Protein AF-M9NLC9-F1 (afdb_monomer_lite)

Foldseek 3Di:
DDDFDAPAWDADPVGFIWAWWFFQDLVPQAGDPDIDTDGPVRCLVFKEFEPPFDADPRRHGPDQWGWTAHNVDPDRTDIDGSSRHGTYHPDPSRVHHPVVVPPD

pLDDT: mean 85.19, std 10.03, range [56.44, 95.44]

Structure (mmCIF, N/CA/C/O backbone):
data_AF-M9NLC9-F1
#
_entry.id   AF-M9NLC9-F1
#
loop_
_atom_site.group_PDB
_atom_site.id
_atom_site.type_symbol
_atom_site.label_atom_id
_atom_site.label_alt_id
_atom_site.label_comp_id
_atom_site.label_asym_id
_atom_site.label_entity_id
_atom_site.label_seq_id
_atom_site.pdbx_PDB_ins_code
_atom_site.Cartn_x
_atom_site.Cartn_y
_atom_site.Cartn_z
_atom_site.occupancy
_atom_site.B_iso_or_equiv
_atom_site.auth_seq_id
_atom_site.auth_comp_id
_atom_site.auth_asym_id
_atom_site.auth_atom_id
_atom_site.pdbx_PDB_model_num
ATOM 1 N N . LEU A 1 1 ? 23.322 3.829 -18.233 1.00 56.44 1 LEU A N 1
ATOM 2 C CA . LEU A 1 1 ? 22.533 3.942 -16.986 1.00 56.44 1 LEU A CA 1
ATOM 3 C C . LEU A 1 1 ? 21.885 2.587 -16.751 1.00 56.44 1 LEU A C 1
ATOM 5 O O . LEU A 1 1 ? 21.248 2.096 -17.672 1.00 56.44 1 LEU A O 1
ATOM 9 N N . ILE A 1 2 ? 22.147 1.948 -15.610 1.00 66.75 2 ILE A N 1
ATOM 10 C CA . ILE A 1 2 ? 21.605 0.628 -15.252 1.00 66.75 2 ILE A CA 1
ATOM 11 C C . ILE A 1 2 ? 20.787 0.823 -13.977 1.00 66.75 2 ILE A C 1
ATOM 13 O O . ILE A 1 2 ? 21.342 1.271 -12.977 1.00 66.75 2 ILE A O 1
ATOM 17 N N . ASN A 1 3 ? 19.499 0.485 -14.028 1.00 72.00 3 ASN A N 1
ATOM 18 C CA . ASN A 1 3 ? 18.593 0.501 -12.879 1.00 72.00 3 ASN A CA 1
ATOM 19 C C . ASN A 1 3 ? 18.191 -0.940 -12.527 1.00 72.00 3 ASN A C 1
ATOM 21 O O . ASN A 1 3 ? 18.259 -1.827 -13.376 1.00 72.00 3 ASN A O 1
ATOM 25 N N . SER A 1 4 ? 17.793 -1.177 -11.275 1.00 72.88 4 SER A N 1
ATOM 26 C CA . SER A 1 4 ? 17.328 -2.486 -10.790 1.00 72.88 4 SER A CA 1
ATOM 27 C C . SER A 1 4 ? 15.849 -2.424 -10.427 1.00 72.88 4 SER A C 1
ATOM 29 O O . SER A 1 4 ? 15.391 -1.414 -9.899 1.00 72.88 4 SER A O 1
ATOM 31 N N . LEU A 1 5 ? 15.116 -3.506 -10.694 1.00 75.44 5 LEU A N 1
ATOM 32 C CA . LEU A 1 5 ? 13.693 -3.611 -10.377 1.00 75.44 5 LEU A CA 1
ATOM 33 C C . LEU A 1 5 ? 13.474 -3.743 -8.856 1.00 75.44 5 LEU A C 1
ATOM 35 O O . LEU A 1 5 ? 14.281 -4.366 -8.150 1.00 75.44 5 LEU A O 1
ATOM 39 N N . SER A 1 6 ? 12.390 -3.147 -8.358 1.00 74.88 6 SER A N 1
ATOM 40 C CA . SER A 1 6 ? 11.955 -3.263 -6.962 1.00 74.88 6 SER A CA 1
ATOM 41 C C . SER A 1 6 ? 11.452 -4.672 -6.643 1.00 74.88 6 SER A C 1
ATOM 43 O O . SER A 1 6 ? 10.969 -5.381 -7.522 1.00 74.88 6 SER A O 1
ATOM 45 N N . THR A 1 7 ? 11.531 -5.069 -5.370 1.00 75.56 7 THR A N 1
ATOM 46 C CA . THR A 1 7 ? 11.291 -6.452 -4.907 1.00 75.56 7 THR A CA 1
ATOM 47 C C . THR A 1 7 ? 9.930 -7.029 -5.320 1.00 75.56 7 THR A C 1
ATOM 49 O O . THR A 1 7 ? 9.826 -8.229 -5.563 1.00 75.56 7 THR A O 1
ATOM 52 N N . PHE A 1 8 ? 8.895 -6.192 -5.417 1.00 77.62 8 PHE A N 1
ATOM 53 C CA . PHE A 1 8 ? 7.524 -6.628 -5.706 1.00 77.62 8 PHE A CA 1
ATOM 54 C C . PHE A 1 8 ? 6.992 -6.180 -7.072 1.00 77.62 8 PHE A C 1
ATOM 56 O O . PHE A 1 8 ? 5.846 -6.488 -7.403 1.00 77.62 8 PHE A O 1
ATOM 63 N N . ALA A 1 9 ? 7.796 -5.456 -7.850 1.00 81.12 9 ALA A N 1
ATOM 64 C CA . ALA A 1 9 ? 7.349 -4.918 -9.125 1.00 81.12 9 ALA A CA 1
ATOM 65 C C . ALA A 1 9 ? 7.221 -6.026 -10.183 1.00 81.12 9 ALA A C 1
ATOM 67 O O . ALA A 1 9 ? 8.006 -6.979 -10.213 1.00 81.12 9 ALA A O 1
ATOM 68 N N . ARG A 1 10 ? 6.219 -5.899 -11.053 1.00 86.31 10 ARG A N 1
ATOM 69 C CA . ARG A 1 10 ? 5.959 -6.808 -12.179 1.00 86.31 10 ARG A CA 1
ATOM 70 C C . ARG A 1 10 ? 5.892 -6.018 -13.480 1.00 86.31 10 ARG A C 1
ATOM 72 O O . ARG A 1 10 ? 5.771 -4.801 -13.452 1.00 86.31 10 ARG A O 1
ATOM 79 N N . ILE A 1 11 ? 6.020 -6.713 -14.606 1.00 88.06 11 ILE A N 1
ATOM 80 C CA . ILE A 1 11 ? 5.863 -6.128 -15.939 1.00 88.06 11 ILE A CA 1
ATOM 81 C C . ILE A 1 11 ? 4.599 -6.726 -16.552 1.00 88.06 11 ILE A C 1
ATOM 83 O O . ILE A 1 11 ? 4.469 -7.952 -16.574 1.00 88.06 11 ILE A O 1
ATOM 87 N N . ASN A 1 12 ? 3.686 -5.882 -17.027 1.00 87.06 12 ASN A N 1
ATOM 88 C CA . ASN A 1 12 ? 2.468 -6.337 -17.697 1.00 87.06 12 ASN A CA 1
ATOM 89 C C . ASN A 1 12 ? 2.698 -6.668 -19.179 1.00 87.06 12 ASN A C 1
ATOM 91 O O . ASN A 1 12 ? 3.787 -6.469 -19.718 1.00 87.06 12 ASN A O 1
ATOM 95 N N . GLU A 1 13 ? 1.670 -7.176 -19.862 1.00 86.00 13 GLU A N 1
ATOM 96 C CA . GLU A 1 13 ? 1.766 -7.620 -21.266 1.00 86.00 13 GLU A CA 1
ATOM 97 C C . GLU A 1 13 ? 2.155 -6.499 -22.245 1.00 86.00 13 GLU A C 1
ATOM 99 O O . GLU A 1 13 ? 2.668 -6.769 -23.330 1.00 86.00 13 GLU A O 1
ATOM 104 N N . TYR A 1 14 ? 1.957 -5.241 -21.848 1.00 88.31 14 TYR A N 1
ATOM 105 C CA . TYR A 1 14 ? 2.288 -4.053 -22.633 1.00 88.31 14 TYR A CA 1
ATOM 106 C C . TYR A 1 14 ? 3.678 -3.484 -22.308 1.00 88.31 14 TYR A C 1
ATOM 108 O O . TYR A 1 14 ? 4.119 -2.533 -22.952 1.00 88.31 14 TYR A O 1
ATOM 116 N N . GLY A 1 15 ? 4.387 -4.072 -21.339 1.00 87.44 15 GLY A N 1
ATOM 117 C CA . GLY A 1 15 ? 5.733 -3.663 -20.944 1.00 87.44 15 GLY A CA 1
ATOM 118 C C . GLY A 1 15 ? 5.789 -2.580 -19.863 1.00 87.44 15 GLY A C 1
ATOM 119 O O . GLY A 1 15 ? 6.879 -2.079 -19.585 1.00 87.44 15 GLY A O 1
ATOM 120 N N . PHE A 1 16 ? 4.663 -2.219 -19.240 1.00 88.69 16 PHE A N 1
ATOM 121 C CA . PHE A 1 16 ? 4.651 -1.266 -18.128 1.00 88.69 16 PHE A CA 1
ATOM 122 C C . PHE A 1 16 ? 4.995 -1.948 -16.809 1.00 88.69 16 PHE A C 1
ATOM 124 O O . PHE A 1 16 ? 4.677 -3.118 -16.594 1.00 88.69 16 PHE A O 1
ATOM 131 N N . ILE A 1 17 ? 5.654 -1.195 -15.928 1.00 89.44 17 ILE A N 1
ATOM 132 C CA . ILE A 1 17 ? 5.971 -1.636 -14.572 1.00 89.44 17 ILE A CA 1
ATOM 133 C C . ILE A 1 17 ? 4.751 -1.387 -13.687 1.00 89.44 17 ILE A C 1
ATOM 135 O O . ILE A 1 17 ? 4.233 -0.273 -13.644 1.00 89.44 17 ILE A O 1
ATOM 139 N N . GLU A 1 18 ? 4.345 -2.415 -12.954 1.00 91.88 18 GLU A N 1
ATOM 140 C CA . GLU A 1 18 ? 3.252 -2.375 -11.990 1.00 91.88 18 GLU A CA 1
ATOM 141 C C . GLU A 1 18 ? 3.763 -2.678 -10.584 1.00 91.88 18 GLU A C 1
ATOM 143 O O . GLU A 1 18 ? 4.678 -3.492 -10.393 1.00 91.88 18 GLU A O 1
ATOM 148 N N . ALA A 1 19 ? 3.133 -2.058 -9.589 1.00 92.38 19 ALA A N 1
ATOM 149 C CA . ALA A 1 19 ? 3.375 -2.322 -8.179 1.00 92.38 19 ALA A CA 1
ATOM 150 C C . ALA A 1 19 ? 2.083 -2.792 -7.491 1.00 92.38 19 ALA A C 1
ATOM 152 O O . ALA A 1 19 ? 0.997 -2.357 -7.872 1.00 92.38 19 ALA A O 1
ATOM 153 N N . PRO A 1 20 ? 2.175 -3.695 -6.499 1.00 93.62 20 PRO A N 1
ATOM 154 C CA . PRO A 1 20 ? 1.000 -4.178 -5.790 1.00 93.62 20 PRO A CA 1
ATOM 155 C C . PRO A 1 20 ? 0.544 -3.196 -4.708 1.00 93.62 20 PRO A C 1
ATOM 157 O O . PRO A 1 20 ? 1.367 -2.643 -3.979 1.00 93.62 20 PRO A O 1
ATOM 160 N N . TYR A 1 21 ? -0.765 -3.066 -4.529 1.00 94.38 21 TYR A N 1
ATOM 161 C CA . TYR A 1 21 ? -1.384 -2.268 -3.474 1.00 94.38 21 TYR A CA 1
ATOM 162 C C . TYR A 1 21 ? -2.553 -3.024 -2.846 1.00 94.38 21 TYR A C 1
ATOM 164 O O . TYR A 1 21 ? -3.262 -3.757 -3.530 1.00 94.38 21 TYR A O 1
ATOM 172 N N . ARG A 1 22 ? -2.768 -2.849 -1.539 1.00 95.00 22 ARG A N 1
ATOM 173 C CA . ARG A 1 22 ? -3.942 -3.381 -0.834 1.00 95.00 22 ARG A CA 1
ATOM 174 C C . ARG A 1 22 ? -5.125 -2.453 -1.039 1.00 95.00 22 ARG A C 1
ATOM 176 O O . ARG A 1 22 ? -5.003 -1.255 -0.787 1.00 95.00 22 ARG A O 1
ATOM 183 N N . TRP A 1 23 ? -6.265 -3.002 -1.437 1.00 95.44 23 TRP A N 1
ATOM 184 C CA . TRP A 1 23 ? -7.485 -2.221 -1.611 1.00 95.44 23 TRP A CA 1
ATOM 185 C C . TRP A 1 23 ? -8.119 -1.851 -0.262 1.00 95.44 23 TRP A C 1
ATOM 187 O O . TRP A 1 23 ? -8.254 -2.706 0.623 1.00 95.44 23 TRP A O 1
ATOM 197 N N . VAL A 1 24 ? -8.531 -0.591 -0.111 1.00 95.38 24 VAL A N 1
ATOM 198 C CA . VAL A 1 24 ? -9.331 -0.111 1.022 1.00 95.38 24 VAL A CA 1
ATOM 199 C C . VAL A 1 24 ? -10.794 -0.031 0.593 1.00 95.38 24 VAL A C 1
ATOM 201 O O . VAL A 1 24 ? -11.142 0.711 -0.322 1.00 95.38 24 VAL A O 1
ATOM 204 N N . ASP A 1 25 ? -11.672 -0.789 1.255 1.00 93.25 25 ASP A N 1
ATOM 205 C CA . ASP A 1 25 ? -13.100 -0.780 0.927 1.00 93.25 25 ASP A CA 1
ATOM 206 C C . ASP A 1 25 ? -13.701 0.605 1.255 1.00 93.25 25 ASP A C 1
ATOM 208 O O . ASP A 1 25 ? -13.752 0.980 2.432 1.00 93.25 25 ASP A O 1
ATOM 212 N N . PRO A 1 26 ? -14.215 1.361 0.264 1.00 88.50 26 PRO A N 1
ATOM 213 C CA . PRO A 1 26 ? -14.738 2.711 0.478 1.00 88.50 26 PRO A CA 1
ATOM 214 C C . PRO A 1 26 ? -16.025 2.739 1.314 1.00 88.50 26 PRO A C 1
ATOM 216 O O . PRO A 1 26 ? -16.413 3.792 1.817 1.00 88.50 26 PRO A O 1
ATOM 219 N N . LYS A 1 27 ? -16.723 1.604 1.463 1.00 88.62 27 LYS A N 1
ATOM 220 C CA . LYS A 1 27 ? -17.943 1.502 2.275 1.00 88.62 27 LYS A CA 1
ATOM 221 C C . LYS A 1 27 ? -17.632 1.246 3.741 1.00 88.62 27 LYS A C 1
ATOM 223 O O . LYS A 1 27 ? -18.359 1.736 4.601 1.00 88.62 27 LYS A O 1
ATOM 228 N N . THR A 1 28 ? -16.603 0.448 4.027 1.00 89.50 28 THR A N 1
ATOM 229 C CA . THR A 1 28 ? -16.286 0.023 5.399 1.00 89.50 28 THR A CA 1
ATOM 230 C C . THR A 1 28 ? -15.026 0.670 5.965 1.00 89.50 28 THR A C 1
ATOM 232 O O . THR A 1 28 ? -14.795 0.555 7.165 1.00 89.50 28 THR A O 1
ATOM 235 N N . GLY A 1 29 ? -14.191 1.300 5.132 1.00 89.88 29 GLY A N 1
ATOM 236 C CA . GLY A 1 29 ? -12.878 1.830 5.514 1.00 89.88 29 GLY A CA 1
ATOM 237 C C . GLY A 1 29 ? -11.879 0.747 5.932 1.00 89.88 29 GLY A C 1
ATOM 238 O O . GLY A 1 29 ? -10.938 1.031 6.672 1.00 89.88 29 GL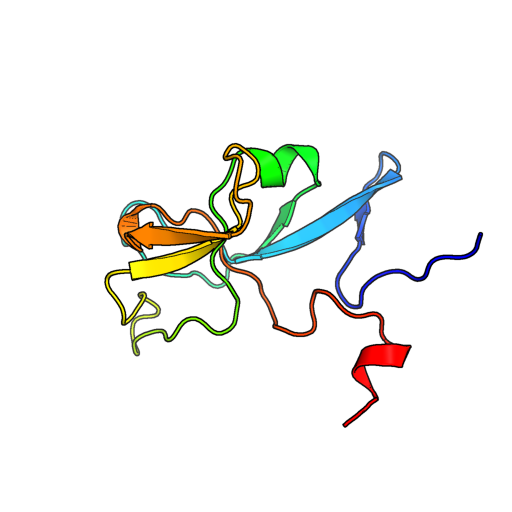Y A O 1
ATOM 239 N N . LYS A 1 30 ? -12.114 -0.508 5.521 1.00 93.81 30 LYS A N 1
ATOM 240 C CA . LYS A 1 30 ? -11.276 -1.654 5.897 1.00 93.81 30 LYS A CA 1
ATOM 241 C C . LYS A 1 30 ? -10.226 -1.896 4.833 1.00 93.81 30 LYS A C 1
ATOM 243 O O . LYS A 1 30 ? -10.556 -1.992 3.653 1.00 93.81 30 LYS A O 1
ATOM 248 N N . VAL A 1 31 ? -8.983 -2.058 5.263 1.00 94.69 31 VAL A N 1
ATOM 249 C CA . VAL A 1 31 ? -7.896 -2.520 4.409 1.00 94.69 31 VAL A CA 1
ATOM 250 C C . VAL A 1 31 ? -8.078 -4.015 4.181 1.00 94.69 31 VAL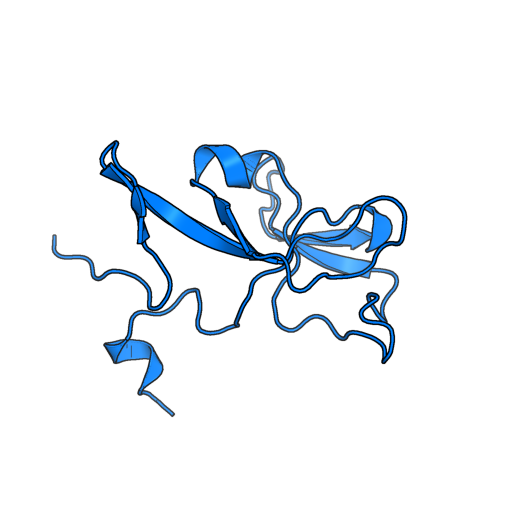 A C 1
ATOM 252 O O . VAL A 1 31 ? -8.046 -4.817 5.114 1.00 94.69 31 VAL A O 1
ATOM 255 N N . THR A 1 32 ? -8.303 -4.393 2.932 1.00 93.62 32 THR A N 1
ATOM 256 C CA . THR A 1 32 ? -8.583 -5.777 2.551 1.00 93.62 32 THR A CA 1
ATOM 257 C C . THR A 1 32 ? -7.294 -6.547 2.245 1.00 93.62 32 THR A C 1
ATOM 259 O O . THR A 1 32 ? -6.195 -5.984 2.189 1.00 93.62 32 THR A O 1
ATOM 262 N N . ASP A 1 33 ? -7.423 -7.860 2.059 1.00 91.19 33 ASP A N 1
ATOM 263 C CA . ASP A 1 33 ? -6.347 -8.720 1.547 1.00 91.19 33 ASP A CA 1
ATOM 264 C C . ASP A 1 33 ? -6.343 -8.792 0.009 1.00 91.19 33 ASP A C 1
ATOM 266 O O . ASP A 1 33 ? -5.533 -9.509 -0.579 1.00 91.19 33 ASP A O 1
ATOM 270 N N . GLN A 1 34 ? -7.245 -8.060 -0.658 1.00 93.12 34 GLN A N 1
ATOM 271 C CA . GLN A 1 34 ? -7.234 -7.930 -2.109 1.00 93.12 34 GLN A CA 1
ATOM 272 C C . GLN A 1 34 ? -6.047 -7.058 -2.520 1.00 93.12 34 GLN A C 1
ATOM 274 O O . GLN A 1 34 ? -5.887 -5.937 -2.031 1.00 93.12 34 GLN A O 1
ATOM 279 N N . ILE A 1 35 ? -5.220 -7.600 -3.413 1.00 93.50 35 ILE A N 1
ATOM 280 C CA . ILE A 1 35 ? -4.044 -6.928 -3.955 1.00 93.50 35 ILE A CA 1
ATOM 281 C C . ILE A 1 35 ? -4.286 -6.644 -5.429 1.00 93.50 35 ILE A C 1
ATOM 283 O O . ILE A 1 35 ? -4.389 -7.582 -6.222 1.00 93.50 35 ILE A O 1
ATOM 287 N N . ASP A 1 36 ? -4.290 -5.365 -5.778 1.00 93.62 36 ASP A N 1
ATOM 288 C CA . ASP A 1 36 ? -4.362 -4.906 -7.158 1.00 93.62 36 ASP A CA 1
ATOM 289 C C . ASP A 1 36 ? -2.981 -4.413 -7.603 1.00 93.62 36 ASP A C 1
ATOM 291 O O . ASP A 1 36 ? -2.239 -3.792 -6.838 1.00 93.62 36 ASP A O 1
ATOM 295 N N . TYR A 1 37 ? -2.606 -4.747 -8.835 1.00 92.19 37 TYR A N 1
ATOM 296 C CA . TYR A 1 37 ? -1.378 -4.271 -9.461 1.00 92.19 37 TYR A CA 1
ATOM 297 C C . TYR A 1 37 ? -1.713 -3.028 -10.270 1.00 92.19 37 TYR A C 1
ATOM 299 O O . TYR A 1 37 ? -2.538 -3.100 -11.175 1.00 92.19 37 TYR A O 1
ATOM 307 N N . LEU A 1 38 ? -1.096 -1.905 -9.915 1.00 92.00 38 LEU A N 1
ATOM 308 C CA . LEU A 1 38 ? -1.339 -0.623 -10.562 1.00 92.00 38 LEU A CA 1
ATOM 309 C C . LEU A 1 38 ? -0.089 -0.179 -11.312 1.00 92.00 38 LEU A C 1
ATOM 311 O O . LEU A 1 38 ? 1.034 -0.288 -10.802 1.00 92.00 38 LEU A O 1
ATOM 315 N N . THR A 1 39 ? -0.295 0.338 -12.517 1.00 92.44 39 THR A N 1
ATOM 316 C CA . THR A 1 39 ? 0.709 1.118 -13.246 1.00 92.44 39 THR A CA 1
ATOM 317 C C . THR A 1 39 ? 0.863 2.513 -12.628 1.00 92.44 39 THR A C 1
ATOM 319 O O . THR A 1 39 ? 0.025 2.958 -11.842 1.00 92.44 39 THR A O 1
ATOM 322 N N . ALA A 1 40 ? 1.931 3.232 -12.989 1.00 86.81 40 ALA A N 1
ATOM 323 C CA . ALA A 1 40 ? 2.175 4.586 -12.483 1.00 86.81 40 ALA A CA 1
ATOM 324 C C . ALA A 1 40 ? 1.029 5.564 -12.819 1.00 86.81 40 ALA A C 1
ATOM 326 O O . ALA A 1 40 ? 0.589 6.318 -11.956 1.00 86.81 40 ALA A O 1
ATOM 327 N N . ASP A 1 41 ? 0.503 5.512 -14.047 1.00 87.25 41 ASP A N 1
ATOM 328 C CA . ASP A 1 41 ? -0.604 6.376 -14.479 1.00 87.25 41 ASP A CA 1
ATOM 329 C C . ASP A 1 41 ? -1.919 6.063 -13.740 1.00 87.25 41 ASP A C 1
ATOM 331 O O . ASP A 1 41 ? -2.755 6.944 -13.521 1.00 87.25 41 ASP A O 1
ATOM 335 N N . GLU A 1 42 ? -2.125 4.801 -13.352 1.00 90.00 42 GLU A N 1
ATOM 336 C CA . GLU A 1 42 ? -3.280 4.392 -12.554 1.00 90.00 42 GLU A CA 1
ATOM 337 C C . GLU A 1 42 ? -3.141 4.848 -11.101 1.00 90.00 42 GLU A C 1
ATOM 339 O O . GLU A 1 42 ? -4.087 5.437 -10.577 1.00 90.00 42 GLU A O 1
ATOM 344 N N . GLU A 1 43 ? -1.973 4.637 -10.477 1.00 88.62 43 GLU A N 1
ATOM 345 C CA . GLU A 1 43 ? -1.674 5.069 -9.102 1.00 88.62 43 GLU A CA 1
ATOM 346 C C . GLU A 1 43 ? -1.950 6.566 -8.905 1.00 88.62 43 GLU A C 1
ATOM 348 O O . GLU A 1 43 ? -2.549 6.952 -7.902 1.00 88.62 43 GLU A O 1
ATOM 353 N N . ASP A 1 44 ? -1.597 7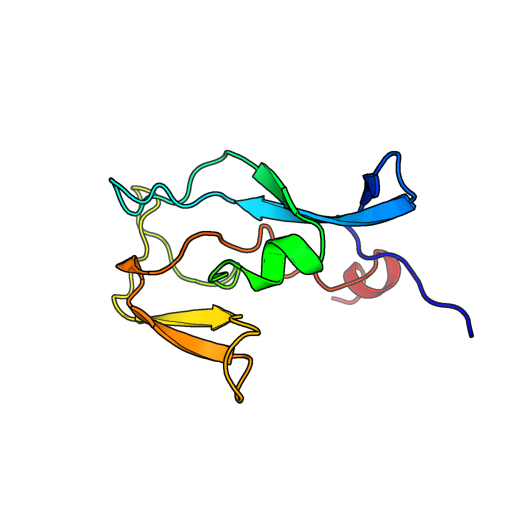.404 -9.884 1.00 87.38 44 ASP A N 1
ATOM 354 C CA . ASP A 1 44 ? -1.789 8.860 -9.842 1.00 87.38 44 ASP A CA 1
ATOM 355 C C . ASP A 1 44 ? -3.248 9.297 -9.621 1.00 87.38 44 ASP A C 1
ATOM 357 O O . ASP A 1 44 ? -3.521 10.444 -9.243 1.00 87.38 44 ASP A O 1
ATOM 361 N N . ASN A 1 45 ? -4.217 8.410 -9.860 1.00 89.94 45 ASN A N 1
ATOM 362 C CA . ASN A 1 45 ? -5.631 8.695 -9.647 1.00 89.94 45 ASN A CA 1
ATOM 363 C C . ASN A 1 45 ? -6.134 8.378 -8.240 1.00 89.94 45 ASN A C 1
ATOM 365 O O . ASN A 1 45 ? -7.255 8.782 -7.925 1.00 89.94 45 ASN A O 1
ATOM 369 N N . TYR A 1 46 ? -5.322 7.731 -7.409 1.00 91.62 46 TYR A N 1
ATOM 370 C CA . TYR A 1 46 ? -5.721 7.220 -6.107 1.00 91.62 46 TYR A CA 1
ATOM 371 C C . TYR A 1 46 ? -4.905 7.826 -4.965 1.00 91.62 46 TYR A C 1
ATOM 373 O O . TYR A 1 46 ? -3.796 8.331 -5.144 1.00 91.62 46 TYR A O 1
ATOM 381 N N . ILE A 1 47 ? -5.470 7.771 -3.761 1.00 92.94 47 ILE A N 1
ATOM 382 C CA . ILE A 1 47 ? -4.800 8.178 -2.528 1.00 92.94 47 ILE A CA 1
ATOM 383 C C . ILE A 1 47 ? -4.249 6.930 -1.840 1.00 92.94 47 ILE A C 1
ATOM 385 O O . ILE A 1 47 ? -5.012 6.072 -1.386 1.00 92.94 47 ILE A O 1
ATOM 389 N N . VAL A 1 48 ? -2.920 6.843 -1.740 1.00 93.25 48 VAL A N 1
ATOM 390 C CA . VAL A 1 48 ? -2.228 5.653 -1.227 1.00 93.25 48 VAL A CA 1
ATOM 391 C C . VAL A 1 48 ? -1.671 5.903 0.173 1.00 93.25 48 VAL A C 1
ATOM 393 O O . VAL A 1 48 ? -0.815 6.764 0.363 1.00 93.25 48 VAL A O 1
ATOM 396 N N . ALA A 1 49 ? -2.115 5.139 1.168 1.00 93.81 49 ALA A N 1
ATOM 397 C CA . ALA A 1 49 ? -1.543 5.148 2.512 1.00 93.81 49 ALA A CA 1
ATOM 398 C C . ALA A 1 49 ? -0.243 4.332 2.594 1.00 93.81 49 ALA A C 1
ATOM 400 O O . ALA A 1 49 ? -0.067 3.321 1.912 1.00 93.81 49 ALA A O 1
ATOM 401 N N . GLN A 1 50 ? 0.661 4.745 3.483 1.00 89.56 50 GLN A N 1
ATOM 402 C CA . GLN A 1 50 ? 1.906 4.014 3.727 1.00 89.56 50 GLN A CA 1
ATOM 403 C C . GLN A 1 50 ? 1.669 2.686 4.461 1.00 89.56 50 GLN A C 1
ATOM 405 O O . GLN A 1 50 ? 0.797 2.577 5.322 1.00 89.56 50 GLN A O 1
ATOM 410 N N . ALA A 1 51 ? 2.526 1.696 4.196 1.00 87.56 51 ALA A N 1
ATOM 411 C CA . ALA A 1 51 ? 2.446 0.360 4.801 1.00 87.56 51 ALA A CA 1
ATOM 412 C C . ALA A 1 51 ? 2.657 0.337 6.331 1.00 87.56 51 ALA A C 1
ATOM 414 O O . ALA A 1 51 ? 2.381 -0.672 6.974 1.00 87.56 51 ALA A O 1
ATOM 415 N N . ASN A 1 52 ? 3.196 1.411 6.912 1.00 86.44 52 ASN A N 1
ATOM 416 C CA . ASN A 1 52 ? 3.456 1.552 8.348 1.00 86.44 52 ASN A CA 1
ATOM 417 C C . ASN A 1 52 ? 2.292 2.197 9.124 1.00 86.44 52 ASN A C 1
ATOM 419 O O . ASN A 1 52 ? 2.425 2.372 10.334 1.00 86.44 52 ASN A O 1
ATOM 423 N N . ALA A 1 53 ? 1.191 2.570 8.460 1.00 89.44 53 ALA A N 1
ATOM 424 C CA . ALA A 1 53 ? 0.013 3.094 9.141 1.00 89.44 53 ALA A CA 1
ATOM 425 C C . ALA A 1 53 ? -0.554 2.040 10.108 1.00 89.44 53 ALA A C 1
ATOM 427 O O . ALA A 1 53 ? -0.733 0.877 9.734 1.00 89.44 53 ALA A O 1
ATOM 428 N N . GLU A 1 54 ? -0.830 2.435 11.354 1.00 91.12 54 GLU A N 1
ATOM 429 C CA . GLU A 1 54 ? -1.361 1.515 12.359 1.00 91.12 54 GLU A CA 1
ATOM 430 C C . GLU A 1 54 ? -2.807 1.124 12.022 1.00 91.12 54 GLU A C 1
ATOM 432 O O . GLU A 1 54 ? -3.675 1.979 11.814 1.00 91.12 54 GLU A O 1
ATOM 437 N N . LEU A 1 55 ? -3.070 -0.184 12.000 1.00 91.81 55 LEU A N 1
ATOM 438 C CA . LEU A 1 55 ? -4.405 -0.745 11.813 1.00 91.81 55 LEU A CA 1
ATOM 439 C C . LEU A 1 55 ? -4.956 -1.301 13.131 1.00 91.81 55 LEU A C 1
ATOM 441 O O . LEU A 1 55 ? -4.209 -1.726 14.014 1.00 91.81 55 LEU A O 1
ATOM 445 N N . THR A 1 56 ? -6.277 -1.303 13.255 1.00 92.44 56 THR A N 1
ATOM 446 C CA . THR A 1 56 ? -7.019 -1.960 14.334 1.00 92.44 56 THR A CA 1
ATOM 447 C C . THR A 1 56 ? -7.121 -3.471 14.091 1.00 92.44 56 THR A C 1
ATOM 449 O O . THR A 1 56 ? -6.819 -3.964 13.003 1.00 92.44 56 THR A O 1
ATOM 452 N N . GLU A 1 57 ? -7.623 -4.220 15.078 1.00 91.06 57 GLU A N 1
ATOM 453 C CA . GLU A 1 57 ? -7.903 -5.662 14.938 1.00 91.06 57 GLU A CA 1
ATOM 454 C C . GLU A 1 57 ? -8.921 -5.977 13.823 1.00 91.06 57 GLU A C 1
ATOM 456 O O . GLU A 1 57 ? -8.964 -7.090 13.304 1.00 91.06 57 GLU A O 1
ATOM 461 N N . GLU A 1 58 ? -9.721 -4.991 13.414 1.00 89.50 58 GLU A N 1
ATOM 462 C CA . GLU A 1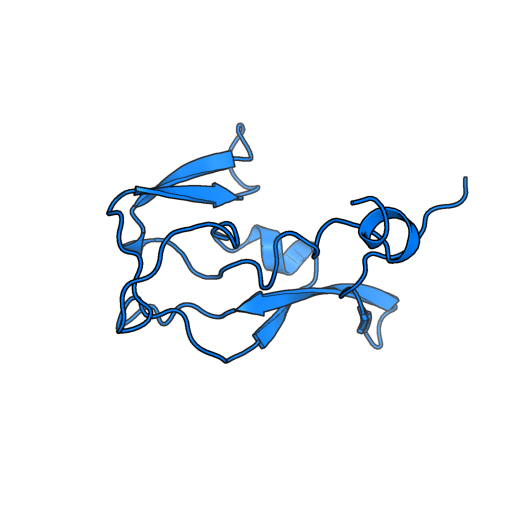 58 ? -10.733 -5.114 12.363 1.00 89.50 58 GLU A CA 1
ATOM 463 C C . GLU A 1 58 ? -10.218 -4.690 10.976 1.00 89.50 58 GLU A C 1
ATOM 465 O O . GLU A 1 58 ? -11.017 -4.581 10.037 1.00 89.50 58 GLU A O 1
ATOM 470 N N . ASN A 1 59 ? -8.903 -4.463 10.847 1.00 91.38 59 ASN A N 1
ATOM 471 C CA . ASN A 1 59 ? -8.219 -3.946 9.659 1.00 91.38 59 ASN A CA 1
ATOM 472 C C . ASN A 1 59 ? -8.694 -2.550 9.213 1.00 91.38 59 ASN A C 1
ATOM 474 O O . ASN A 1 59 ? -8.669 -2.234 8.026 1.00 91.38 59 ASN A O 1
ATOM 478 N N . THR A 1 60 ? -9.122 -1.691 10.136 1.00 92.06 60 THR A N 1
ATOM 479 C CA . THR A 1 60 ? -9.363 -0.262 9.856 1.00 92.06 60 THR A CA 1
ATOM 480 C C . THR A 1 60 ? -8.179 0.581 10.316 1.00 92.06 60 THR A C 1
ATOM 482 O O . THR A 1 60 ? -7.414 0.145 11.171 1.00 92.06 60 THR A O 1
ATOM 485 N N . PHE A 1 61 ? -8.013 1.790 9.781 1.00 92.88 61 PHE A N 1
ATOM 486 C CA . PHE A 1 61 ? -6.999 2.718 10.288 1.00 92.88 61 PHE A CA 1
ATOM 487 C C . PHE A 1 61 ? -7.297 3.107 11.738 1.00 92.88 61 PHE A C 1
ATOM 489 O O . PHE A 1 61 ? -8.427 3.467 12.070 1.00 92.88 61 PHE A O 1
ATOM 496 N N . LYS A 1 62 ? -6.282 3.027 12.602 1.00 91.62 62 LYS A N 1
ATOM 497 C CA . LYS A 1 62 ? -6.397 3.408 14.014 1.00 91.62 62 LYS A CA 1
ATOM 498 C C . LYS A 1 62 ? -6.445 4.927 14.192 1.00 91.62 62 LYS A C 1
ATOM 500 O O . LYS A 1 62 ? -7.158 5.414 15.066 1.00 91.62 62 LYS A O 1
ATOM 505 N N . ASP A 1 63 ? -5.711 5.650 13.351 1.00 90.75 63 ASP A N 1
ATOM 506 C CA . ASP A 1 63 ? -5.665 7.108 13.349 1.00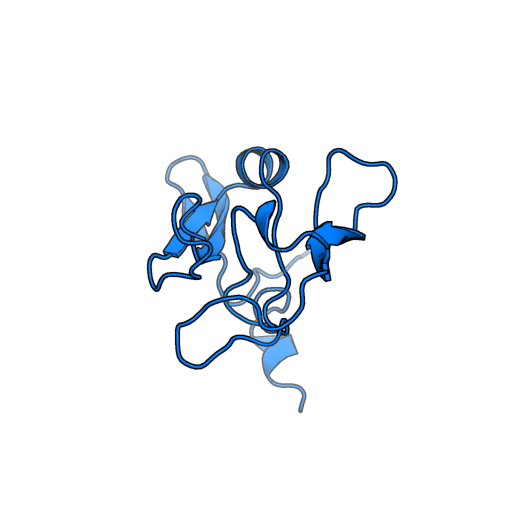 90.75 63 ASP A CA 1
ATOM 507 C C . ASP A 1 63 ? -6.703 7.704 12.382 1.00 90.75 63 ASP A C 1
ATOM 509 O O . ASP A 1 63 ? -6.944 7.197 11.282 1.00 90.75 63 ASP A O 1
ATOM 513 N N . GLU A 1 64 ? -7.301 8.835 12.770 1.00 89.19 64 GLU A N 1
ATOM 514 C CA . GLU A 1 64 ? -8.216 9.588 11.897 1.00 89.19 64 GLU A CA 1
ATOM 515 C C . GLU A 1 64 ? -7.481 10.278 10.741 1.00 89.19 64 GLU A C 1
ATOM 517 O O . GLU A 1 64 ? -8.072 10.538 9.692 1.00 89.19 64 GLU A O 1
ATOM 522 N N . VAL A 1 65 ? -6.192 10.570 10.928 1.00 91.69 65 VAL A N 1
ATOM 523 C CA . VAL A 1 65 ? -5.327 11.226 9.947 1.00 91.69 65 VAL A CA 1
ATOM 524 C C . VAL A 1 65 ? -4.121 10.340 9.688 1.00 91.69 65 VAL A C 1
ATOM 526 O O . VAL A 1 65 ? -3.387 10.001 10.612 1.00 91.69 65 VAL A O 1
ATOM 529 N N . VAL A 1 66 ? -3.895 10.006 8.422 1.00 92.25 66 VAL A N 1
ATOM 530 C CA . VAL A 1 66 ? -2.783 9.163 7.977 1.00 92.25 66 VAL A CA 1
ATOM 531 C C . VAL A 1 66 ? -1.966 9.879 6.911 1.00 92.25 66 VAL A C 1
ATOM 533 O O . VAL A 1 66 ? -2.473 10.721 6.167 1.00 92.25 66 VAL A O 1
ATOM 536 N N . ILE A 1 67 ? -0.673 9.563 6.855 1.00 90.94 67 ILE A N 1
ATOM 537 C CA . ILE A 1 67 ? 0.223 10.087 5.826 1.00 90.94 67 ILE A CA 1
ATOM 538 C C . ILE A 1 67 ? -0.030 9.307 4.538 1.00 90.94 67 ILE A C 1
ATOM 540 O O . ILE A 1 67 ? 0.119 8.083 4.504 1.00 90.94 67 ILE A O 1
ATOM 544 N N . VAL A 1 68 ? -0.391 10.029 3.481 1.00 91.81 68 VAL A N 1
ATOM 545 C CA . VAL A 1 68 ? -0.709 9.452 2.175 1.00 91.81 68 VAL A CA 1
ATOM 546 C C . VAL A 1 68 ? 0.174 10.033 1.084 1.00 91.81 68 VAL A C 1
ATOM 548 O O . VAL A 1 68 ? 0.647 11.168 1.180 1.00 91.81 68 VAL A O 1
ATOM 551 N N . ARG A 1 69 ? 0.376 9.241 0.032 1.00 89.75 69 ARG A N 1
ATOM 552 C CA . ARG A 1 69 ? 0.938 9.668 -1.242 1.00 89.75 69 ARG A CA 1
ATOM 553 C C . ARG A 1 69 ? -0.205 10.020 -2.192 1.00 89.75 69 ARG A C 1
ATOM 555 O O . ARG A 1 69 ? -1.101 9.205 -2.406 1.00 89.75 69 ARG A O 1
ATOM 562 N N . TYR A 1 70 ? -0.175 11.235 -2.735 1.00 86.75 70 TYR A N 1
ATOM 563 C CA . TYR A 1 70 ? -1.158 11.709 -3.710 1.00 86.75 70 TYR A CA 1
ATOM 564 C C . TYR A 1 70 ? -0.499 12.659 -4.718 1.00 86.75 70 TYR A C 1
ATOM 566 O O . TYR A 1 70 ? -0.284 13.838 -4.439 1.00 86.75 70 TYR A O 1
ATOM 574 N N . ASN A 1 71 ? -0.192 12.144 -5.910 1.00 76.44 71 ASN A N 1
ATOM 575 C CA . ASN A 1 71 ? 0.623 12.834 -6.921 1.00 76.44 71 ASN A CA 1
ATOM 576 C C . ASN A 1 71 ? -0.085 14.003 -7.640 1.00 76.44 71 ASN A C 1
ATOM 578 O O . ASN A 1 71 ? 0.518 14.670 -8.477 1.00 76.44 71 ASN A O 1
ATOM 582 N N . LYS A 1 72 ? -1.354 14.298 -7.320 1.00 68.56 72 LYS A N 1
ATOM 583 C CA . LYS A 1 72 ? -2.093 15.446 -7.886 1.00 68.56 72 LYS A CA 1
ATOM 584 C C . LYS A 1 72 ? -1.946 16.744 -7.080 1.00 68.56 72 LYS A C 1
ATOM 586 O O . LYS A 1 72 ? -2.515 17.760 -7.484 1.00 68.56 72 LYS A O 1
ATOM 591 N N . GLN A 1 73 ? -1.230 16.742 -5.952 1.00 63.12 73 GLN A N 1
ATOM 592 C CA . GLN A 1 73 ? -0.907 17.956 -5.189 1.00 63.12 73 GLN A CA 1
ATOM 593 C C . GLN A 1 73 ? 0.589 18.271 -5.234 1.00 63.12 73 GLN A C 1
ATOM 595 O O . GLN A 1 73 ? 1.414 17.383 -5.396 1.00 63.12 73 GLN A O 1
ATOM 600 N N . SER A 1 74 ? 0.926 19.558 -5.089 1.00 57.28 74 SER A N 1
ATOM 601 C CA . SER A 1 74 ? 2.300 20.082 -5.144 1.00 57.28 74 SER A CA 1
ATOM 602 C C . SER A 1 74 ? 3.248 19.415 -4.141 1.00 57.28 74 SER A C 1
ATOM 604 O O . SER A 1 74 ? 4.441 19.305 -4.413 1.00 57.28 74 SER A O 1
ATOM 606 N N . ASP A 1 75 ? 2.701 18.975 -3.005 1.00 62.19 75 ASP A N 1
ATOM 607 C CA . ASP A 1 75 ? 3.368 18.116 -2.035 1.00 62.19 75 ASP A CA 1
ATOM 608 C C . ASP A 1 75 ? 2.844 16.686 -2.217 1.00 62.19 75 ASP A C 1
ATOM 610 O O . ASP A 1 75 ? 1.697 16.384 -1.894 1.00 62.19 75 ASP A O 1
ATOM 614 N N . ASN A 1 76 ? 3.691 15.791 -2.733 1.00 71.50 76 ASN A N 1
ATOM 615 C CA . ASN A 1 76 ? 3.305 14.404 -3.030 1.00 71.50 76 ASN A CA 1
ATOM 616 C C . ASN A 1 76 ? 2.998 13.570 -1.774 1.00 71.50 76 ASN A C 1
ATOM 618 O O . ASN A 1 76 ? 2.475 12.465 -1.898 1.00 71.50 76 ASN A O 1
ATOM 622 N N . ILE A 1 77 ? 3.357 14.059 -0.580 1.00 83.31 77 ILE A N 1
ATOM 623 C CA . ILE A 1 77 ? 3.142 13.393 0.708 1.00 83.31 77 ILE A CA 1
ATOM 624 C C . ILE A 1 77 ? 2.429 14.367 1.640 1.00 83.31 77 ILE A C 1
ATOM 626 O O . ILE A 1 77 ? 3.011 15.366 2.059 1.00 83.31 77 ILE A O 1
ATOM 630 N N . ILE A 1 78 ? 1.184 14.056 1.989 1.00 88.44 78 ILE A N 1
ATOM 631 C CA . ILE A 1 78 ? 0.326 14.926 2.798 1.00 88.44 78 ILE A CA 1
ATOM 632 C C . ILE A 1 78 ? -0.427 14.116 3.859 1.00 88.44 78 ILE A C 1
ATOM 634 O O . ILE A 1 78 ? -0.741 12.946 3.637 1.00 88.44 78 ILE A O 1
ATOM 638 N N . PRO A 1 79 ? -0.740 14.705 5.023 1.00 88.94 79 PRO A N 1
ATOM 639 C CA . PRO A 1 79 ? -1.689 14.112 5.952 1.00 88.94 79 PRO A CA 1
ATOM 640 C C . PRO A 1 79 ? -3.115 14.258 5.402 1.00 88.94 79 PRO A C 1
ATOM 642 O O . PRO A 1 79 ? -3.548 15.358 5.053 1.00 88.94 79 PRO A O 1
ATOM 645 N N . MET A 1 80 ? -3.869 13.162 5.348 1.00 89.94 80 MET A N 1
ATOM 646 C CA . MET A 1 80 ? -5.279 13.159 4.947 1.00 89.94 80 MET A CA 1
ATOM 647 C C . MET A 1 80 ? -6.126 12.327 5.904 1.00 89.94 80 MET A C 1
ATOM 649 O O . MET A 1 80 ? -5.621 11.457 6.609 1.00 89.94 80 MET A O 1
ATOM 653 N N . ALA A 1 81 ? -7.433 12.596 5.917 1.00 91.50 81 ALA A N 1
ATOM 654 C CA . ALA A 1 81 ? -8.381 11.768 6.649 1.00 91.50 81 ALA A CA 1
ATOM 655 C C . ALA A 1 81 ? -8.334 10.325 6.125 1.00 91.50 81 ALA A C 1
ATOM 657 O O . ALA A 1 81 ? -8.406 10.116 4.910 1.00 91.50 81 ALA A O 1
ATOM 658 N N . SER A 1 82 ? -8.271 9.344 7.025 1.00 90.06 82 SER A N 1
ATOM 659 C CA . SER A 1 82 ? -8.204 7.917 6.676 1.00 90.06 82 SER A CA 1
ATOM 660 C C . SER A 1 82 ? -9.404 7.433 5.852 1.00 90.06 82 SER A C 1
ATOM 662 O O . SER A 1 82 ? -9.282 6.502 5.064 1.00 90.06 82 SER A O 1
ATOM 664 N N . SER A 1 83 ? -10.540 8.131 5.935 1.00 90.25 83 SER A N 1
ATOM 665 C CA . SER A 1 83 ? -11.736 7.886 5.117 1.00 90.25 83 SER A CA 1
ATOM 666 C C . SER A 1 83 ? -11.591 8.230 3.630 1.00 90.25 83 SER A C 1
ATOM 668 O O . SER A 1 83 ? -12.472 7.888 2.846 1.00 90.25 83 SER A O 1
ATOM 670 N N . ARG A 1 84 ? -10.524 8.933 3.234 1.00 90.62 84 ARG A N 1
ATOM 671 C CA . ARG A 1 84 ? -10.239 9.286 1.833 1.00 90.62 84 ARG A CA 1
ATOM 672 C C . ARG A 1 84 ? -9.202 8.375 1.179 1.00 90.62 84 ARG A C 1
ATOM 674 O O . ARG A 1 84 ? -8.808 8.651 0.056 1.00 90.62 84 ARG A O 1
ATOM 681 N N . VAL A 1 85 ? -8.710 7.366 1.890 1.00 93.06 85 VAL A N 1
ATOM 682 C CA . VAL A 1 85 ? -7.691 6.448 1.377 1.00 93.06 85 VAL A CA 1
ATOM 683 C C . VAL A 1 85 ? -8.346 5.409 0.473 1.00 93.06 85 VAL A C 1
ATOM 685 O O . VAL A 1 85 ? -9.307 4.764 0.886 1.00 93.06 85 VAL A O 1
ATOM 688 N N . ASP A 1 86 ? -7.791 5.217 -0.723 1.00 94.06 86 ASP A N 1
ATOM 689 C CA . ASP A 1 86 ? -8.263 4.219 -1.690 1.00 94.06 86 ASP A CA 1
ATOM 690 C C . ASP A 1 86 ? -7.432 2.927 -1.625 1.00 94.06 86 ASP A C 1
ATOM 692 O O . ASP A 1 86 ? -7.960 1.818 -1.734 1.00 94.06 86 ASP A O 1
ATOM 696 N N . TYR A 1 87 ? -6.119 3.070 -1.419 1.00 94.81 87 TYR A N 1
ATOM 697 C CA . TYR A 1 87 ? -5.162 1.964 -1.399 1.00 94.81 87 TYR A CA 1
ATOM 698 C C . TYR A 1 87 ? -4.134 2.113 -0.277 1.00 94.81 87 TYR A C 1
ATOM 700 O O . TYR A 1 87 ? -3.911 3.200 0.249 1.00 94.81 87 TYR A O 1
ATOM 708 N N . MET A 1 88 ? -3.465 1.019 0.075 1.00 93.38 88 MET A N 1
ATOM 709 C CA . MET A 1 88 ? -2.354 0.995 1.030 1.00 93.38 88 MET A CA 1
ATOM 710 C C . MET A 1 88 ? -1.171 0.210 0.449 1.00 93.38 88 MET A C 1
ATOM 712 O O . MET A 1 88 ? -1.368 -0.841 -0.163 1.00 93.38 88 MET A O 1
ATOM 716 N N . ASP A 1 89 ? 0.059 0.693 0.648 1.00 92.19 89 ASP A N 1
ATOM 717 C CA . ASP A 1 89 ? 1.274 -0.044 0.270 1.00 92.19 89 ASP A CA 1
ATOM 718 C C . ASP A 1 89 ? 1.290 -1.436 0.951 1.00 92.19 89 ASP A C 1
ATOM 720 O O . ASP A 1 89 ? 0.889 -1.592 2.109 1.00 92.19 89 ASP A O 1
ATOM 724 N N . VAL A 1 90 ? 1.792 -2.466 0.263 1.00 89.12 90 VAL A N 1
ATOM 725 C CA . VAL A 1 90 ? 1.811 -3.846 0.795 1.00 89.12 90 VAL A CA 1
ATOM 726 C C . VAL A 1 90 ? 2.914 -4.031 1.836 1.00 89.12 90 VAL A C 1
ATOM 728 O O . VAL A 1 90 ? 2.776 -4.807 2.782 1.00 89.12 90 VAL A O 1
ATOM 731 N N . SER A 1 91 ? 4.050 -3.358 1.649 1.00 85.88 91 SER A N 1
ATOM 732 C CA . SER A 1 91 ? 5.212 -3.511 2.520 1.00 85.88 91 SER A CA 1
ATOM 733 C C . SER A 1 91 ? 6.120 -2.285 2.470 1.00 85.88 91 SER A C 1
ATOM 735 O O . SER A 1 91 ? 6.360 -1.761 1.384 1.00 85.88 91 SER A O 1
ATOM 737 N N . PRO A 1 92 ? 6.779 -1.903 3.581 1.00 80.06 92 PRO A N 1
ATOM 738 C CA . PRO A 1 92 ? 7.857 -0.913 3.544 1.00 80.06 92 PRO A CA 1
ATOM 739 C C . PRO A 1 92 ? 9.009 -1.307 2.600 1.00 80.06 92 PRO A C 1
ATOM 741 O O . PRO A 1 92 ? 9.736 -0.450 2.103 1.00 80.06 92 PRO A O 1
ATOM 744 N N . LYS A 1 93 ? 9.170 -2.608 2.306 1.00 79.06 93 LYS A N 1
ATOM 745 C CA . LYS A 1 93 ? 10.183 -3.123 1.370 1.00 79.06 93 LYS A CA 1
ATOM 746 C C . LYS A 1 93 ? 9.784 -2.992 -0.107 1.00 79.06 93 LYS A C 1
ATOM 748 O O . LYS A 1 93 ? 10.566 -3.354 -0.981 1.00 79.06 93 LYS A O 1
ATOM 753 N N . GLN A 1 94 ? 8.591 -2.475 -0.402 1.00 76.31 94 GLN A N 1
ATOM 754 C CA . GLN A 1 94 ? 8.083 -2.305 -1.765 1.00 76.31 94 GLN A CA 1
ATOM 755 C C . GLN A 1 94 ? 8.929 -1.348 -2.609 1.00 76.31 94 GLN A C 1
ATOM 757 O O . GLN A 1 94 ? 9.052 -1.538 -3.817 1.00 76.31 94 GLN A O 1
ATOM 762 N N . VAL A 1 95 ? 9.578 -0.378 -1.967 1.00 74.88 95 VAL A N 1
ATOM 763 C CA . VAL A 1 95 ? 10.372 0.663 -2.635 1.00 74.88 95 VAL A CA 1
ATOM 764 C C . VAL A 1 95 ? 11.797 0.196 -2.967 1.00 74.88 95 VAL A C 1
ATOM 766 O O . VAL A 1 95 ? 12.468 0.794 -3.803 1.00 74.88 95 VAL A O 1
ATOM 769 N N . VAL A 1 96 ? 12.281 -0.879 -2.338 1.00 70.44 96 VAL A N 1
ATOM 770 C CA . VAL A 1 96 ? 13.684 -1.304 -2.442 1.00 70.44 96 VAL A CA 1
ATOM 771 C C . VAL A 1 96 ? 13.858 -2.527 -3.340 1.00 70.44 96 VAL A C 1
ATOM 773 O O . VAL A 1 96 ? 13.002 -3.413 -3.412 1.00 70.44 96 VAL A O 1
ATOM 776 N N . SER A 1 97 ? 15.000 -2.594 -4.026 1.00 66.12 97 SER A N 1
ATOM 777 C CA . SER A 1 97 ? 15.415 -3.790 -4.765 1.00 66.12 97 SER A CA 1
ATOM 778 C C . SER A 1 97 ? 15.843 -4.908 -3.810 1.00 66.12 97 SER A C 1
ATOM 780 O O . SER A 1 97 ? 16.210 -4.651 -2.662 1.00 66.12 97 SER A O 1
ATOM 782 N N . VAL A 1 98 ? 15.869 -6.146 -4.308 1.00 66.06 98 VAL A N 1
ATOM 783 C CA . VAL A 1 98 ? 16.256 -7.344 -3.546 1.00 66.06 98 VAL A CA 1
ATOM 784 C C . VAL A 1 98 ? 17.630 -7.179 -2.889 1.00 66.06 98 VAL A C 1
ATOM 78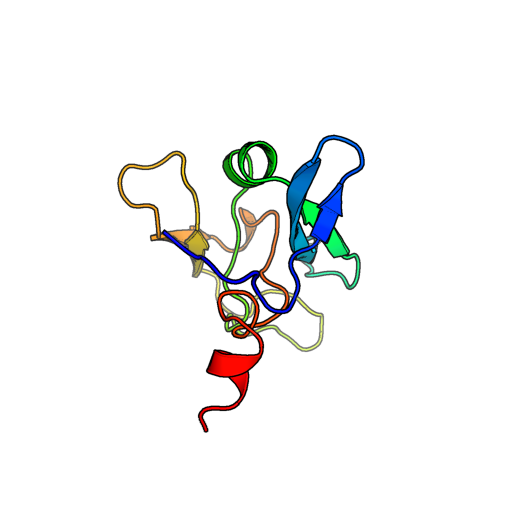6 O O . VAL A 1 98 ? 17.793 -7.533 -1.727 1.00 66.06 98 VAL A O 1
ATOM 789 N N . ALA A 1 99 ? 18.605 -6.588 -3.589 1.00 62.44 99 ALA A N 1
ATOM 790 C CA . ALA A 1 99 ? 19.945 -6.361 -3.041 1.00 62.44 99 ALA A CA 1
ATOM 791 C C . ALA A 1 99 ? 19.937 -5.379 -1.856 1.00 62.44 99 ALA A C 1
ATOM 793 O O . ALA A 1 99 ? 20.623 -5.594 -0.860 1.00 62.44 99 ALA A O 1
ATOM 794 N N . THR A 1 100 ? 19.133 -4.317 -1.946 1.00 65.69 100 THR A N 1
ATOM 795 C CA . THR A 1 100 ? 19.001 -3.297 -0.898 1.00 65.69 100 THR A CA 1
ATOM 796 C C . THR A 1 100 ? 18.187 -3.810 0.292 1.00 65.69 100 THR A C 1
ATOM 798 O O . THR A 1 100 ? 18.485 -3.455 1.426 1.00 65.69 100 THR A O 1
ATOM 801 N N . ALA A 1 101 ? 17.212 -4.695 0.063 1.00 62.31 101 ALA A N 1
ATOM 802 C CA . ALA A 1 101 ? 16.385 -5.296 1.113 1.00 62.31 101 ALA A CA 1
ATOM 803 C C . ALA A 1 101 ? 17.149 -6.236 2.072 1.00 62.31 101 ALA A C 1
ATOM 805 O O . ALA A 1 101 ? 16.581 -6.654 3.084 1.00 62.31 101 ALA A O 1
ATOM 806 N N . LEU A 1 102 ? 18.395 -6.596 1.738 1.00 69.56 102 LEU A N 1
ATOM 807 C CA . LEU A 1 102 ? 19.281 -7.453 2.535 1.00 69.56 102 LEU A CA 1
ATOM 808 C C . LEU A 1 102 ? 20.205 -6.669 3.481 1.00 69.56 102 LEU A C 1
ATOM 810 O O . LEU A 1 102 ? 20.935 -7.289 4.254 1.00 69.56 102 LEU A O 1
ATOM 814 N N . ILE A 1 103 ? 20.195 -5.334 3.424 1.00 73.19 103 ILE A N 1
ATOM 815 C CA . ILE A 1 103 ? 20.903 -4.494 4.395 1.00 73.19 103 ILE A CA 1
ATOM 816 C C . ILE A 1 103 ? 20.058 -4.462 5.684 1.00 73.19 103 ILE A C 1
ATOM 818 O O . ILE A 1 103 ? 18.880 -4.107 5.589 1.00 73.19 103 ILE A O 1
ATOM 822 N N . PRO A 1 104 ? 20.612 -4.885 6.840 1.00 65.19 104 PRO A N 1
ATOM 823 C CA . PRO A 1 104 ? 19.883 -4.946 8.106 1.00 65.19 104 PRO A CA 1
ATOM 824 C C . PRO A 1 104 ? 19.515 -3.566 8.657 1.00 65.19 104 PRO A C 1
ATOM 826 O O . PRO A 1 104 ? 20.292 -2.606 8.439 1.00 65.19 104 PRO A O 1
#

InterPro domains:
  IPR019462 DNA-directed RNA polymerase, beta subunit, external 1 domain [PF10385] (21-91)
  IPR042107 DNA-directed RNA polymerase, beta subunit, external 1 domain superfamily [G3DSA:2.30.150.10] (22-93)

Secondary structure (DSSP, 8-state):
-----BTT-EE-TTS-EEEEEEEEPTTT-BEEEEEEEEEHHHHTTS-EE-TTS-B-TTSBBSSSEEEEE-TTSSSSEEEEEGGG--EEES-GGGGSBTTGGG--

Radius of gyration: 14.35 Å; chains: 1; bounding box: 40×29×38 Å

Organism: NCBI:txid128574

Sequence (104 aa):
LINSLSTFARINEYGFIEAPYRWVDPKTGKVTDQIDYLTADEEDNYIVAQANAELTEENTFKDEVVIVRYNKQSDNIIPMASSRVDYMDVSPKQVVSVATALIP